Protein AF-A0A3A5JKA5-F1 (afdb_monomer_lite)

InterPro domains:
  IPR002346 Molybdopterin dehydrogenase,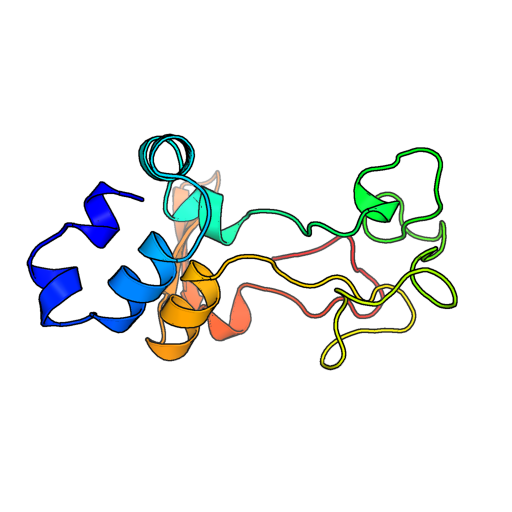 FAD-binding [PF00941] (2-126)
  IPR016169 FAD-binding, type PCMH, subdomain 2 [G3DSA:3.30.465.10] (1-55)
  IPR016169 FAD-binding, type PCMH, subdomain 2 [G3DSA:3.30.465.10] (65-130)
  IPR036318 FAD-binding, type PCMH-like superfamily [SSF56176] (2-125)
  IPR051312 Diverse Substrate Oxidoreductases [PTHR42659] (1-130)

Foldseek 3Di:
DVCCLVPPCCCVPLVQLNVLLVVDDDPVCSVVDDPVNLLVDDFPPVQCVPPVHQACLNPNPSAHCCVVHVCPPFAPPLADRRDGTDSPGSNLVSCLVVQHWDWDADPVRDIDIHGSVRQADRCYNRNNDGD

Secondary structure (DSSP, 8-state):
-HHHHH-HHHHHH-HHHHHHHHHSS-HHHHHH--HHHHHTPPP--HHHH-TTS-BTTTSTTS-BTTTTS--TTS-SSS--SS--PPP--HHHHHHHHTT-EEEEE-TTS-EEEEEHHHHSPP-TT-TT---

Radius of gyration: 16.41 Å; chains: 1; bounding box: 37×35×42 Å

Structure (mmCIF, N/CA/C/O backbone):
data_AF-A0A3A5JKA5-F1
#
_entry.id   AF-A0A3A5JKA5-F1
#
loop_
_atom_site.group_PDB
_atom_site.id
_atom_site.type_symbol
_atom_site.label_atom_id
_atom_site.label_alt_id
_atom_site.label_comp_id
_atom_site.label_asym_id
_atom_site.label_entity_id
_atom_site.label_seq_id
_atom_site.pdbx_PDB_ins_code
_atom_site.Cartn_x
_atom_site.Cartn_y
_atom_site.Cartn_z
_atom_site.occupancy
_atom_site.B_iso_or_equiv
_atom_site.auth_seq_id
_atom_sit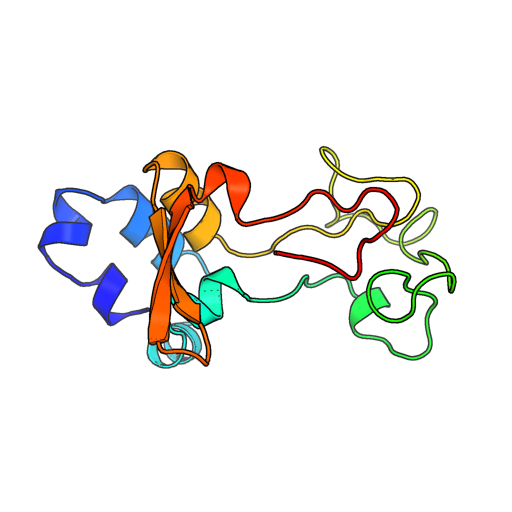e.auth_comp_id
_atom_site.auth_asym_id
_atom_site.auth_atom_id
_atom_site.pdbx_PDB_model_num
ATOM 1 N N . ASN A 1 1 ? 0.070 4.767 14.392 1.00 97.12 1 ASN A N 1
ATOM 2 C CA . ASN A 1 1 ? -0.257 3.348 14.115 1.00 97.12 1 ASN A CA 1
ATOM 3 C C . ASN A 1 1 ? -0.288 2.511 15.381 1.00 97.12 1 ASN A C 1
ATOM 5 O O . ASN A 1 1 ? -1.161 1.657 15.484 1.00 97.12 1 ASN A O 1
ATOM 9 N N . SER A 1 2 ? 0.624 2.738 16.334 1.00 98.38 2 SER A N 1
ATOM 10 C CA . SER A 1 2 ? 0.592 2.080 17.649 1.00 98.38 2 SER A CA 1
ATOM 11 C C . SER A 1 2 ? -0.763 2.228 18.347 1.00 98.38 2 SER A C 1
ATOM 13 O O . SER A 1 2 ? -1.327 1.222 18.769 1.00 98.38 2 SER A O 1
ATOM 15 N N . ASP A 1 3 ? -1.337 3.434 18.357 1.00 98.75 3 ASP A N 1
ATOM 16 C CA . ASP A 1 3 ? -2.648 3.678 18.977 1.00 98.75 3 ASP A CA 1
ATOM 17 C C . ASP A 1 3 ? -3.763 2.868 18.309 1.00 98.75 3 ASP A C 1
ATOM 19 O O . ASP A 1 3 ? -4.551 2.215 18.989 1.00 98.75 3 ASP A O 1
ATOM 23 N N . LEU A 1 4 ? -3.780 2.828 16.970 1.00 98.62 4 LEU A N 1
ATOM 24 C CA . LEU A 1 4 ? -4.740 2.030 16.205 1.00 98.62 4 LEU A CA 1
ATOM 25 C C . LEU A 1 4 ? -4.623 0.536 16.543 1.00 98.62 4 LEU A C 1
ATOM 27 O O . LEU A 1 4 ? -5.634 -0.125 16.760 1.00 98.62 4 LEU A O 1
ATOM 31 N N . ALA A 1 5 ? -3.399 0.011 16.639 1.00 98.62 5 ALA A N 1
ATOM 32 C CA . ALA A 1 5 ? -3.161 -1.388 16.989 1.00 98.62 5 ALA A CA 1
ATOM 33 C C . ALA A 1 5 ? -3.561 -1.713 18.438 1.00 98.62 5 ALA A C 1
ATOM 35 O O . ALA A 1 5 ? -4.018 -2.826 18.713 1.00 98.62 5 ALA A O 1
ATOM 36 N N . ALA A 1 6 ? -3.379 -0.759 19.355 1.00 98.56 6 ALA A N 1
ATOM 37 C CA . ALA A 1 6 ? -3.680 -0.899 20.776 1.00 98.56 6 ALA A CA 1
ATOM 38 C C . ALA A 1 6 ? -5.161 -0.658 21.113 1.00 98.56 6 ALA A C 1
ATOM 40 O O . ALA A 1 6 ? -5.609 -1.073 22.186 1.00 98.56 6 ALA A O 1
ATOM 41 N N . HIS A 1 7 ? -5.922 -0.029 20.213 1.00 98.81 7 HIS A N 1
ATOM 42 C CA . HIS A 1 7 ? -7.298 0.376 20.469 1.00 98.81 7 HIS A CA 1
ATOM 43 C C . HIS A 1 7 ? -8.192 -0.829 20.839 1.00 98.81 7 HIS A C 1
ATOM 45 O O . HIS A 1 7 ? -8.254 -1.797 20.072 1.00 98.81 7 HIS A O 1
ATOM 51 N N . PRO A 1 8 ? -8.939 -0.793 21.966 1.00 98.69 8 PRO A N 1
ATOM 52 C CA . PRO A 1 8 ? -9.673 -1.957 22.473 1.00 98.69 8 PRO A CA 1
ATOM 53 C C . PRO A 1 8 ? -10.640 -2.585 21.463 1.00 98.69 8 PRO A C 1
ATOM 55 O O . PRO A 1 8 ? -10.678 -3.806 21.321 1.00 98.69 8 PRO A O 1
ATOM 58 N N . ARG A 1 9 ? -11.380 -1.758 20.708 1.00 98.75 9 ARG A N 1
ATOM 59 C CA . ARG A 1 9 ? -12.295 -2.249 19.661 1.00 98.75 9 ARG A CA 1
ATOM 60 C C . ARG A 1 9 ? -11.554 -2.888 18.492 1.00 98.75 9 ARG A C 1
ATOM 62 O O . ARG A 1 9 ? -12.006 -3.901 17.984 1.00 98.75 9 ARG A O 1
ATOM 69 N N . VAL A 1 10 ? -10.406 -2.341 18.087 1.00 98.75 10 VAL A N 1
ATOM 70 C CA . VAL A 1 10 ? -9.629 -2.904 16.970 1.00 98.75 10 VAL A CA 1
ATOM 71 C C . VAL A 1 10 ? -9.074 -4.266 17.368 1.00 98.75 10 VAL A C 1
ATOM 73 O O . VAL A 1 10 ? -9.200 -5.223 16.617 1.00 98.75 10 VAL A O 1
ATOM 76 N N . ARG A 1 11 ? -8.569 -4.393 18.598 1.00 98.69 11 ARG A N 1
ATOM 77 C CA . ARG A 1 11 ? -8.074 -5.670 19.126 1.00 98.69 11 ARG A CA 1
ATOM 78 C C . ARG A 1 11 ? -9.157 -6.745 19.215 1.00 98.69 11 ARG A C 1
ATOM 80 O O . ARG A 1 11 ? -8.857 -7.906 18.955 1.00 98.69 11 ARG A O 1
ATOM 87 N N . ARG A 1 12 ? -10.373 -6.367 19.622 1.00 98.62 12 ARG A N 1
ATOM 88 C CA . ARG A 1 12 ? -11.497 -7.291 19.829 1.00 98.62 12 ARG A CA 1
ATOM 89 C C . ARG A 1 12 ? -12.200 -7.658 18.521 1.00 98.62 12 ARG A C 1
ATOM 91 O O . ARG A 1 12 ? -12.396 -8.837 18.262 1.00 98.62 12 ARG A O 1
ATOM 98 N N . ASP A 1 13 ? -12.545 -6.656 17.717 1.00 98.75 13 ASP A N 1
ATOM 99 C CA . ASP A 1 13 ? -13.467 -6.805 16.582 1.00 98.75 13 ASP A CA 1
ATOM 100 C C . ASP A 1 13 ? -12.733 -6.860 15.231 1.00 98.75 13 ASP A C 1
ATOM 102 O O . ASP A 1 13 ? -13.246 -7.416 14.267 1.00 98.75 13 ASP A O 1
ATOM 106 N N . TYR A 1 14 ? -11.505 -6.331 15.161 1.00 98.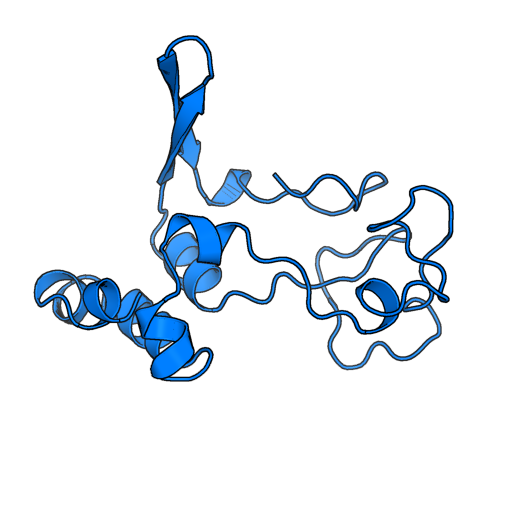69 14 TYR A N 1
ATOM 107 C CA . TYR A 1 14 ? -10.699 -6.230 13.936 1.00 98.69 14 TYR A CA 1
ATOM 108 C C . TYR A 1 14 ? -9.290 -6.799 14.149 1.00 98.69 14 TYR A C 1
ATOM 110 O O . TYR A 1 14 ? -8.293 -6.224 13.709 1.00 98.69 14 TYR A O 1
ATOM 118 N N . GLY A 1 15 ? -9.187 -7.929 14.857 1.00 98.56 15 GLY A N 1
ATOM 119 C CA . GLY A 1 15 ? -7.911 -8.460 15.350 1.00 98.56 15 GLY A CA 1
ATOM 120 C C . GLY A 1 15 ? -6.831 -8.639 14.272 1.00 98.56 15 GLY A C 1
ATOM 121 O O . GLY A 1 15 ? -5.651 -8.426 14.556 1.00 98.56 15 GLY A O 1
ATOM 122 N N . VAL A 1 16 ? -7.212 -8.947 13.024 1.00 98.75 16 VAL A N 1
ATOM 123 C CA . VAL A 1 16 ? -6.280 -9.038 11.883 1.00 98.75 16 VAL A CA 1
ATOM 124 C C . VAL A 1 16 ? -5.551 -7.715 11.613 1.00 98.75 16 VAL A C 1
ATOM 126 O O . VAL A 1 16 ? -4.356 -7.728 11.323 1.00 98.75 16 VAL A O 1
ATOM 129 N N . LEU A 1 17 ? -6.216 -6.570 11.808 1.00 98.81 17 LEU A N 1
ATOM 130 C CA . LEU A 1 17 ? -5.611 -5.247 11.655 1.00 98.81 17 LEU A CA 1
ATOM 131 C C . LEU A 1 17 ? -4.564 -4.985 12.741 1.00 98.81 17 LEU A C 1
ATOM 133 O O . LEU A 1 17 ? -3.454 -4.557 12.425 1.00 98.81 17 LEU A O 1
ATOM 137 N N . THR A 1 18 ? -4.863 -5.306 14.007 1.00 98.69 18 THR A N 1
ATOM 138 C CA . THR A 1 18 ? -3.861 -5.239 15.085 1.00 98.69 18 THR A CA 1
ATOM 139 C C . THR A 1 18 ? -2.650 -6.108 14.753 1.00 98.69 18 THR A C 1
ATOM 141 O O . THR A 1 18 ? -1.519 -5.645 14.891 1.00 98.69 18 THR A O 1
ATOM 144 N N . ARG A 1 19 ? -2.864 -7.356 14.311 1.00 98.75 19 ARG A N 1
ATOM 145 C CA . ARG A 1 19 ? -1.775 -8.298 14.009 1.00 98.75 19 ARG A CA 1
ATOM 146 C C . ARG A 1 19 ? -0.882 -7.802 12.875 1.00 98.75 19 ARG A C 1
ATOM 148 O O . ARG A 1 19 ? 0.333 -7.801 13.043 1.00 98.75 19 ARG A O 1
ATOM 155 N N . ALA A 1 20 ? -1.470 -7.316 11.785 1.00 98.81 20 ALA A N 1
ATOM 156 C CA . ALA A 1 20 ? -0.723 -6.737 10.674 1.00 98.81 20 ALA A CA 1
ATOM 157 C C . ALA A 1 20 ? 0.100 -5.514 11.106 1.00 98.81 20 ALA A C 1
ATOM 159 O O . ALA A 1 20 ? 1.277 -5.398 10.776 1.00 98.81 20 ALA A O 1
ATOM 160 N N . LEU A 1 21 ? -0.490 -4.624 11.909 1.00 98.69 21 LEU A N 1
ATOM 161 C CA . LEU A 1 21 ? 0.198 -3.434 12.402 1.00 98.69 21 LEU A CA 1
ATOM 162 C C . LEU A 1 21 ? 1.423 -3.767 13.254 1.00 98.69 21 LEU A C 1
ATOM 164 O O . LEU A 1 21 ? 2.449 -3.121 13.083 1.00 98.69 21 LEU A O 1
ATOM 168 N N . VAL A 1 22 ? 1.330 -4.730 14.178 1.00 98.19 22 VAL A N 1
ATOM 169 C CA . VAL A 1 22 ? 2.438 -5.040 15.103 1.00 98.19 22 VAL A CA 1
ATOM 170 C C . VAL A 1 22 ? 3.513 -5.945 14.499 1.00 98.19 22 VAL A C 1
ATOM 172 O O . VAL A 1 22 ? 4.614 -5.991 15.044 1.00 98.19 22 VAL A O 1
ATOM 175 N N . ALA A 1 23 ? 3.215 -6.632 13.392 1.00 98.50 23 ALA A N 1
ATOM 176 C CA . ALA A 1 23 ? 4.186 -7.425 12.637 1.00 98.50 23 ALA A CA 1
ATOM 177 C C . ALA A 1 23 ? 5.158 -6.549 11.823 1.00 98.50 23 ALA A C 1
ATOM 179 O O . ALA A 1 23 ? 6.317 -6.918 11.646 1.00 98.50 23 ALA A O 1
ATOM 180 N N . GLY A 1 24 ? 4.701 -5.379 11.367 1.00 96.88 24 GLY A N 1
ATOM 181 C CA . GLY A 1 24 ? 5.494 -4.465 10.550 1.00 96.88 24 GLY A CA 1
ATOM 182 C C . GLY A 1 24 ? 6.332 -3.471 11.361 1.00 96.88 24 GLY A C 1
ATOM 183 O O . GLY A 1 24 ? 5.880 -2.918 12.369 1.00 96.88 24 GLY A O 1
ATOM 184 N N . ALA A 1 25 ? 7.530 -3.162 10.858 1.00 97.44 25 ALA A N 1
ATOM 185 C CA . ALA A 1 25 ? 8.435 -2.126 11.373 1.00 97.44 25 ALA A CA 1
ATOM 186 C C . ALA A 1 25 ? 8.836 -2.284 12.862 1.00 97.44 25 ALA A C 1
ATOM 188 O O . ALA A 1 25 ? 8.703 -3.345 13.469 1.00 97.44 25 ALA A O 1
ATOM 189 N N . SER A 1 26 ? 9.373 -1.214 13.458 1.00 98.38 26 SER A N 1
ATOM 190 C CA . SER A 1 26 ? 9.726 -1.134 14.881 1.00 98.38 26 SER A CA 1
ATOM 191 C C . SER A 1 26 ? 8.672 -0.370 15.689 1.00 98.38 26 SER A C 1
ATOM 193 O O . SER A 1 26 ? 7.825 0.329 15.128 1.00 98.38 26 SER A O 1
ATOM 195 N N . GLY A 1 27 ? 8.739 -0.448 17.024 1.00 97.94 27 GLY A N 1
ATOM 196 C CA . GLY A 1 27 ? 7.856 0.329 17.903 1.00 97.94 27 GLY A CA 1
ATOM 197 C C . GLY A 1 27 ? 7.971 1.839 17.669 1.00 97.94 27 GLY A C 1
ATOM 198 O O . GLY A 1 27 ? 6.959 2.522 17.542 1.00 97.94 27 GLY A O 1
ATOM 199 N N . GLN A 1 28 ? 9.195 2.344 17.506 1.00 98.56 28 GLN A N 1
ATOM 200 C CA . GLN A 1 28 ? 9.472 3.758 17.248 1.00 98.56 28 GLN A CA 1
ATOM 201 C C . GLN A 1 28 ? 8.828 4.225 15.937 1.00 98.56 28 GLN A C 1
ATOM 203 O O . GLN A 1 28 ? 8.160 5.256 15.903 1.00 98.56 28 GLN A O 1
ATOM 208 N N . LEU A 1 29 ? 8.967 3.436 14.866 1.00 98.50 29 LEU A N 1
ATOM 209 C CA . LEU A 1 29 ? 8.349 3.757 13.580 1.00 98.50 29 LEU A CA 1
ATOM 210 C C . LEU A 1 29 ? 6.822 3.703 13.663 1.00 98.50 29 LEU A C 1
ATOM 212 O O . LEU A 1 29 ? 6.160 4.576 13.112 1.00 98.50 29 LEU A O 1
ATOM 216 N N . ARG A 1 30 ? 6.239 2.733 14.379 1.00 98.50 30 ARG A N 1
ATOM 217 C CA . ARG A 1 30 ? 4.775 2.640 14.543 1.00 98.50 30 ARG A CA 1
ATOM 218 C C . ARG A 1 30 ? 4.175 3.774 15.373 1.00 98.50 30 ARG A C 1
ATOM 220 O O . ARG A 1 30 ? 3.012 4.127 15.137 1.00 98.50 30 ARG A O 1
ATOM 227 N N . ASN A 1 31 ? 4.950 4.335 16.301 1.00 98.44 31 ASN A N 1
ATOM 228 C CA . ASN A 1 31 ? 4.552 5.508 17.077 1.00 98.44 31 ASN A CA 1
ATOM 229 C C . ASN A 1 31 ? 4.430 6.749 16.184 1.00 98.44 31 ASN A C 1
ATOM 231 O O . ASN A 1 31 ? 3.520 7.543 16.384 1.00 98.44 31 ASN A O 1
ATOM 235 N N . MET A 1 32 ? 5.283 6.874 15.163 1.00 98.56 32 MET A N 1
ATOM 236 C CA . MET A 1 32 ? 5.261 8.013 14.237 1.00 98.56 32 MET A CA 1
ATOM 237 C C . MET A 1 32 ? 4.383 7.784 12.999 1.00 98.56 32 MET A C 1
ATOM 239 O O . MET A 1 32 ? 3.829 8.728 12.443 1.00 98.56 32 MET A O 1
ATOM 243 N N . ALA A 1 33 ? 4.254 6.539 12.536 1.00 98.50 33 ALA A N 1
ATOM 244 C CA . ALA A 1 33 ? 3.486 6.211 11.341 1.00 98.50 33 ALA A CA 1
ATOM 245 C C . ALA A 1 33 ? 1.986 6.473 11.541 1.00 98.50 33 ALA A C 1
ATOM 247 O O . ALA A 1 33 ? 1.422 6.148 12.586 1.00 98.50 33 ALA A O 1
ATOM 248 N N . THR A 1 34 ? 1.320 6.983 10.508 1.00 98.81 34 THR A N 1
ATOM 249 C CA . THR A 1 34 ? -0.127 7.249 10.490 1.00 98.81 34 THR A CA 1
ATOM 250 C C . THR A 1 34 ? -0.849 6.299 9.536 1.00 98.81 34 THR A C 1
ATOM 252 O O . THR A 1 34 ? -0.219 5.697 8.664 1.00 98.81 34 THR A O 1
ATOM 255 N N . THR A 1 35 ? -2.176 6.180 9.655 1.00 98.75 35 THR A N 1
ATOM 256 C CA . THR A 1 35 ? -2.982 5.323 8.769 1.00 98.75 35 THR A CA 1
ATOM 257 C C . THR A 1 35 ? -2.837 5.744 7.303 1.00 98.75 35 THR A C 1
ATOM 259 O O . THR A 1 35 ? -2.506 4.918 6.457 1.00 98.75 35 THR A O 1
ATOM 262 N N . GLY A 1 36 ? -2.988 7.041 7.006 1.00 98.44 36 GLY A N 1
ATOM 263 C CA . GLY A 1 36 ? -2.815 7.567 5.647 1.00 98.44 36 GLY A CA 1
ATOM 264 C C . GLY A 1 36 ? -1.387 7.392 5.122 1.00 98.44 36 GLY A C 1
ATOM 265 O O . GLY A 1 36 ? -1.191 6.897 4.016 1.00 98.44 36 GLY A O 1
ATOM 266 N N . GLY A 1 37 ? -0.375 7.707 5.939 1.00 98.62 37 GLY A N 1
ATOM 267 C CA . GLY A 1 37 ? 1.027 7.541 5.548 1.00 98.62 37 GLY A CA 1
ATOM 268 C C . GLY A 1 37 ? 1.426 6.081 5.319 1.00 98.62 37 GLY A C 1
ATOM 269 O O . GLY A 1 37 ? 2.238 5.792 4.446 1.00 98.62 37 GLY A O 1
ATOM 270 N N . ASN A 1 38 ? 0.838 5.140 6.062 1.00 98.81 38 ASN A N 1
ATOM 271 C CA . ASN A 1 38 ? 1.103 3.716 5.884 1.00 98.81 38 ASN A CA 1
ATOM 272 C C . ASN A 1 38 ? 0.501 3.174 4.573 1.00 98.81 38 ASN A C 1
ATOM 274 O O . ASN A 1 38 ? 1.168 2.393 3.893 1.00 98.81 38 ASN A O 1
ATOM 278 N N . LEU A 1 39 ? -0.706 3.618 4.190 1.00 98.56 39 LEU A N 1
ATOM 279 C CA . LEU A 1 39 ? -1.324 3.270 2.898 1.00 98.56 39 LEU A CA 1
ATOM 280 C C . LEU A 1 39 ? -0.568 3.850 1.694 1.00 98.56 39 LEU A C 1
ATOM 282 O O . LEU A 1 39 ? -0.606 3.261 0.619 1.00 98.56 39 LEU A O 1
ATOM 286 N N . LEU A 1 40 ? 0.101 4.991 1.874 1.00 98.56 40 LEU A N 1
ATOM 287 C CA . LEU A 1 40 ? 0.830 5.711 0.823 1.00 98.56 40 LEU A CA 1
ATOM 288 C C . LEU A 1 40 ? 2.347 5.466 0.853 1.00 98.56 40 LEU A C 1
ATOM 290 O O . LEU A 1 40 ? 3.110 6.177 0.194 1.00 98.56 40 LEU A O 1
ATOM 294 N N . GLN A 1 41 ? 2.817 4.485 1.627 1.00 98.50 41 GLN A N 1
ATOM 295 C CA . GLN A 1 41 ? 4.237 4.160 1.634 1.00 98.50 41 GLN A CA 1
ATOM 296 C C . GLN A 1 41 ? 4.659 3.560 0.287 1.00 98.50 41 GLN A C 1
ATOM 298 O O . GLN A 1 41 ? 3.948 2.758 -0.313 1.00 98.50 41 GLN A O 1
ATOM 303 N N . ARG A 1 42 ? 5.857 3.915 -0.173 1.00 98.62 42 ARG A N 1
ATOM 304 C CA . ARG A 1 42 ? 6.376 3.446 -1.462 1.00 98.62 42 ARG A CA 1
ATOM 305 C C . ARG A 1 42 ? 7.108 2.111 -1.329 1.00 98.62 42 ARG A C 1
ATOM 307 O O . ARG A 1 42 ? 7.490 1.698 -0.233 1.00 98.62 42 ARG A O 1
ATOM 314 N N . THR A 1 43 ? 7.311 1.448 -2.467 1.00 98.69 43 THR A N 1
ATOM 315 C CA . THR A 1 43 ? 8.027 0.166 -2.567 1.00 98.69 43 THR A CA 1
ATOM 316 C C . THR A 1 43 ? 9.429 0.194 -1.947 1.00 98.69 43 THR A C 1
ATOM 318 O O . THR A 1 43 ? 10.068 1.241 -1.886 1.00 98.69 43 THR A O 1
ATOM 321 N N . ARG A 1 44 ? 9.937 -0.977 -1.540 1.00 98.56 44 ARG A N 1
ATOM 322 C CA . ARG A 1 44 ? 11.309 -1.178 -1.030 1.00 98.56 44 ARG A CA 1
ATOM 323 C C . ARG A 1 44 ? 12.273 -1.759 -2.067 1.00 98.56 44 ARG A C 1
ATOM 325 O O . ARG A 1 44 ? 13.359 -2.196 -1.706 1.00 98.56 44 ARG A O 1
ATOM 332 N N . CYS A 1 45 ? 11.888 -1.774 -3.346 1.00 98.62 45 CYS A N 1
ATOM 333 C CA . CYS A 1 45 ? 12.768 -2.202 -4.434 1.00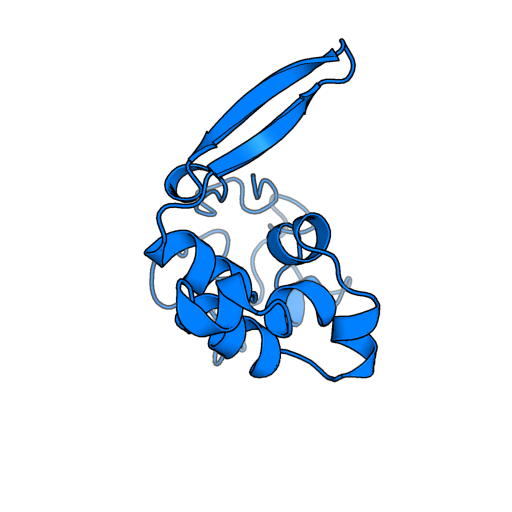 98.62 45 CYS A CA 1
ATOM 334 C C . CYS A 1 45 ? 14.113 -1.439 -4.378 1.00 98.62 45 CYS A C 1
ATOM 336 O O . CYS A 1 45 ? 14.095 -0.205 -4.392 1.00 98.62 45 CYS A O 1
ATOM 338 N N . PRO A 1 46 ? 15.273 -2.124 -4.344 1.00 98.38 46 PRO A N 1
ATOM 339 C CA . PRO A 1 46 ? 16.566 -1.456 -4.186 1.00 98.38 46 PRO A CA 1
ATOM 340 C C . PRO A 1 46 ? 16.889 -0.530 -5.366 1.00 98.38 46 PRO A C 1
ATOM 342 O O . PRO A 1 46 ? 17.368 0.578 -5.160 1.00 98.38 46 PRO A O 1
ATOM 345 N N . TYR A 1 47 ? 16.515 -0.918 -6.588 1.00 98.56 47 TYR A N 1
ATOM 346 C CA . TYR A 1 47 ? 16.693 -0.096 -7.793 1.00 98.56 47 TYR A CA 1
ATOM 347 C C . TYR A 1 47 ? 15.818 1.163 -7.807 1.00 98.56 47 TYR A C 1
ATOM 349 O O . TYR A 1 47 ? 16.149 2.168 -8.429 1.00 98.56 47 TYR A O 1
ATOM 357 N N . PHE A 1 48 ? 14.677 1.136 -7.115 1.00 98.69 48 PHE A N 1
ATOM 358 C CA . PHE A 1 48 ? 13.865 2.339 -6.945 1.00 98.69 48 PHE A CA 1
ATOM 359 C C . PHE A 1 48 ? 14.562 3.356 -6.024 1.00 98.69 48 PHE A C 1
ATOM 361 O O . PHE A 1 48 ? 14.474 4.559 -6.277 1.00 98.69 48 PHE A O 1
ATOM 368 N N . TYR A 1 49 ? 15.284 2.879 -5.007 1.00 98.50 49 TYR A N 1
ATOM 369 C CA . TYR A 1 49 ? 16.027 3.718 -4.065 1.00 98.50 49 TYR A CA 1
ATOM 370 C C . TY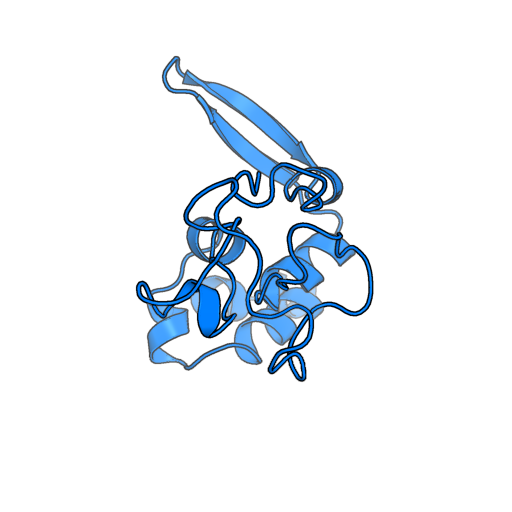R A 1 49 ? 17.378 4.201 -4.605 1.00 98.50 49 TYR A C 1
ATOM 372 O O . TYR A 1 49 ? 17.756 5.336 -4.326 1.00 98.50 49 TYR A O 1
ATOM 380 N N . ASP A 1 50 ? 18.086 3.384 -5.387 1.00 98.25 50 ASP A N 1
ATOM 381 C CA . ASP A 1 50 ? 19.328 3.801 -6.037 1.00 98.25 50 ASP A CA 1
ATOM 382 C C . ASP A 1 50 ? 19.032 4.620 -7.299 1.00 98.25 50 ASP A C 1
ATOM 384 O O . ASP A 1 50 ? 18.592 4.101 -8.334 1.00 98.25 50 ASP A O 1
ATOM 388 N N . THR A 1 51 ? 19.290 5.924 -7.215 1.00 98.25 51 THR A N 1
ATOM 389 C CA . THR A 1 51 ? 19.034 6.879 -8.293 1.00 98.25 51 THR A CA 1
ATOM 390 C C . THR A 1 51 ? 19.913 6.675 -9.522 1.00 98.25 51 THR A C 1
ATOM 392 O O . THR A 1 51 ? 19.549 7.168 -10.586 1.00 98.25 51 THR A O 1
ATOM 395 N N . ASN A 1 52 ? 21.009 5.920 -9.408 1.00 98.25 52 ASN A N 1
ATOM 396 C CA . ASN A 1 52 ? 21.921 5.630 -10.515 1.00 98.25 52 ASN A CA 1
ATOM 397 C C . ASN A 1 52 ? 21.454 4.460 -11.394 1.00 98.25 52 ASN A C 1
ATOM 399 O O . ASN A 1 52 ? 22.083 4.162 -12.407 1.00 98.25 52 ASN A O 1
ATOM 403 N N . THR A 1 53 ? 20.364 3.781 -11.023 1.00 98.12 53 THR A N 1
ATOM 404 C CA . THR A 1 53 ? 19.869 2.596 -11.741 1.00 98.12 53 THR A CA 1
ATOM 405 C C . THR A 1 53 ? 18.570 2.876 -12.504 1.00 98.12 53 THR A C 1
ATOM 407 O O . THR A 1 53 ? 17.708 3.581 -11.984 1.00 98.12 53 THR A O 1
ATOM 410 N N . PRO A 1 54 ? 18.367 2.330 -13.714 1.00 98.56 54 PRO A N 1
ATOM 411 C CA . PRO A 1 54 ? 17.089 2.394 -14.429 1.00 98.56 54 PRO A CA 1
ATOM 412 C C . PRO A 1 54 ? 15.851 1.980 -13.607 1.00 98.56 54 PRO A C 1
ATOM 414 O O . PRO A 1 54 ? 15.778 0.873 -13.062 1.00 98.56 54 PRO A O 1
ATOM 417 N N . CYS A 1 55 ? 14.834 2.850 -13.540 1.00 98.75 55 CYS A N 1
ATOM 418 C CA . CYS A 1 55 ? 13.591 2.564 -12.820 1.00 98.75 55 CYS A CA 1
ATOM 419 C C . CYS A 1 55 ? 12.381 3.348 -13.362 1.00 98.75 55 CYS A C 1
ATOM 421 O O . CYS A 1 55 ? 12.160 4.501 -12.992 1.00 98.75 55 CYS A O 1
ATOM 423 N N . ASN A 1 56 ? 11.503 2.685 -14.120 1.00 98.75 56 ASN A N 1
ATOM 424 C CA . ASN A 1 56 ? 10.267 3.258 -14.674 1.00 98.75 56 ASN A CA 1
ATOM 425 C C . ASN A 1 56 ? 9.318 3.873 -13.631 1.00 98.75 56 ASN A C 1
ATOM 427 O O . ASN A 1 56 ? 8.588 4.814 -13.935 1.00 98.75 56 ASN A O 1
ATOM 431 N N . LYS A 1 57 ? 9.313 3.356 -12.394 1.00 98.62 57 LYS A N 1
ATOM 432 C CA . LYS A 1 57 ? 8.510 3.905 -11.284 1.00 98.62 57 LYS A CA 1
ATOM 433 C C . LYS A 1 57 ? 9.038 5.261 -10.791 1.00 98.62 57 LYS A C 1
ATOM 435 O O . LYS A 1 57 ? 8.277 6.034 -10.212 1.00 98.62 57 LYS A O 1
ATOM 440 N N . ARG A 1 58 ? 10.330 5.545 -10.994 1.00 98.44 58 ARG A N 1
ATOM 441 C CA . ARG A 1 58 ? 10.972 6.821 -10.637 1.00 98.44 58 ARG A CA 1
ATOM 442 C C . ARG A 1 58 ? 11.057 7.767 -11.834 1.00 98.44 58 ARG A C 1
ATOM 444 O O . ARG A 1 58 ? 10.721 8.935 -11.695 1.00 98.44 58 ARG A O 1
ATOM 451 N N . GLN A 1 59 ? 11.480 7.256 -12.986 1.00 98.44 59 GLN A N 1
ATOM 452 C CA . GLN A 1 59 ? 11.616 7.993 -14.238 1.00 98.44 59 GLN A CA 1
ATOM 453 C C . GLN A 1 59 ? 11.004 7.161 -15.377 1.00 98.44 59 GLN A C 1
ATOM 455 O O . GLN A 1 59 ? 11.621 6.178 -15.802 1.00 98.44 59 GLN A O 1
ATOM 460 N N . PRO A 1 60 ? 9.795 7.509 -15.855 1.00 98.50 60 PRO A N 1
ATOM 461 C CA . PRO A 1 60 ? 9.109 6.757 -16.905 1.00 98.50 60 PRO A CA 1
ATOM 462 C C . PRO A 1 60 ? 9.973 6.584 -18.161 1.00 98.50 60 PRO A C 1
ATOM 464 O O . PRO A 1 60 ? 10.619 7.533 -18.601 1.00 98.50 60 PRO A O 1
ATOM 467 N N . GLY A 1 61 ? 9.997 5.372 -18.722 1.00 97.94 61 GLY A N 1
ATOM 468 C CA . GLY A 1 61 ? 10.766 5.032 -19.924 1.00 97.94 61 GLY A CA 1
ATOM 469 C C . GLY A 1 61 ? 12.256 4.756 -19.691 1.00 97.94 61 GLY A C 1
ATOM 470 O O . GLY A 1 61 ? 12.951 4.392 -20.634 1.00 97.94 61 GLY A O 1
ATOM 471 N N . SER A 1 62 ? 12.762 4.889 -18.459 1.00 98.19 62 SER A N 1
ATOM 472 C CA . SER A 1 62 ? 14.165 4.563 -18.155 1.00 98.19 62 SER A CA 1
ATOM 473 C C . SER A 1 62 ? 14.452 3.057 -18.149 1.00 98.19 62 SER A C 1
ATOM 475 O O . SER A 1 62 ? 15.609 2.671 -18.272 1.00 98.19 62 SER A O 1
ATOM 477 N N . GLY A 1 63 ? 13.424 2.210 -18.031 1.00 98.38 63 GLY A N 1
ATOM 478 C CA . GLY A 1 63 ? 13.528 0.755 -17.906 1.00 98.38 63 GLY A CA 1
ATOM 479 C C . GLY A 1 63 ? 13.403 0.263 -16.460 1.00 98.38 63 GLY A C 1
ATOM 480 O O . GLY A 1 63 ? 13.243 1.041 -15.519 1.00 98.38 63 GLY A O 1
ATOM 481 N N . CYS A 1 64 ? 13.455 -1.054 -16.251 1.00 98.69 64 CYS A N 1
ATOM 482 C CA . CYS A 1 64 ? 13.350 -1.667 -14.925 1.00 98.69 64 CYS A CA 1
ATOM 483 C C . CYS A 1 64 ? 14.548 -2.582 -14.652 1.00 98.69 64 CYS A C 1
ATOM 485 O O . CYS A 1 64 ? 14.534 -3.743 -15.049 1.00 98.69 64 CYS A O 1
ATOM 487 N N . SER A 1 65 ? 15.551 -2.101 -13.907 1.00 98.56 65 SER A N 1
ATOM 488 C CA . SER A 1 65 ? 16.740 -2.903 -13.558 1.00 98.56 65 SER A CA 1
ATOM 489 C C . SER A 1 65 ? 16.449 -4.165 -12.743 1.00 98.56 65 SER A C 1
ATOM 491 O O . SER A 1 65 ? 17.300 -5.042 -12.632 1.00 98.56 65 SER A O 1
ATOM 493 N N . ALA A 1 66 ? 15.258 -4.266 -12.154 1.00 98.50 66 ALA A N 1
ATOM 494 C CA . ALA A 1 66 ? 14.843 -5.463 -11.444 1.00 98.50 66 ALA A CA 1
ATOM 495 C C . ALA A 1 66 ? 14.498 -6.633 -12.380 1.00 98.50 66 ALA A C 1
ATOM 497 O O . ALA A 1 66 ? 14.636 -7.790 -11.983 1.00 98.50 66 ALA A O 1
ATOM 498 N N . LEU A 1 67 ? 14.047 -6.352 -13.607 1.00 97.81 67 LEU A N 1
ATOM 499 C CA . LEU A 1 67 ? 13.785 -7.381 -14.610 1.00 97.81 67 LEU A CA 1
ATOM 500 C C . LEU A 1 67 ? 15.119 -7.898 -15.153 1.00 97.81 67 LEU A C 1
ATOM 502 O O . LEU A 1 67 ? 15.937 -7.127 -15.640 1.00 97.81 67 LEU A O 1
ATOM 506 N N . GLY A 1 68 ? 15.359 -9.203 -15.014 1.00 94.88 68 GLY A N 1
ATOM 507 C CA . GLY A 1 68 ? 16.662 -9.813 -15.312 1.00 94.88 68 GLY A CA 1
ATOM 508 C C . GLY A 1 68 ? 17.766 -9.502 -14.288 1.00 94.88 68 GLY A C 1
ATOM 509 O O . GLY A 1 68 ? 18.877 -10.001 -14.437 1.00 94.88 68 GLY A O 1
ATOM 510 N N . GLY A 1 69 ? 17.470 -8.711 -13.250 1.00 97.25 69 GLY A N 1
ATOM 511 C CA . GLY A 1 69 ? 18.380 -8.384 -12.151 1.00 97.25 69 GLY A CA 1
ATOM 512 C C . GLY A 1 69 ? 18.039 -9.118 -10.851 1.00 97.25 69 GLY A C 1
ATOM 513 O O . GLY A 1 69 ? 17.495 -10.224 -10.848 1.00 97.25 69 GLY A O 1
ATOM 514 N N . PHE A 1 70 ? 18.340 -8.492 -9.710 1.00 97.88 70 PHE A N 1
ATOM 515 C CA . PHE A 1 70 ? 18.001 -9.037 -8.395 1.00 97.88 70 PHE A CA 1
ATOM 516 C C . PHE A 1 70 ? 16.515 -8.829 -8.073 1.00 97.88 70 PHE A C 1
ATOM 518 O O . PHE A 1 70 ? 16.084 -7.743 -7.683 1.00 97.88 70 PHE A O 1
ATOM 525 N N . SER A 1 71 ? 15.729 -9.898 -8.195 1.00 98.25 71 SER A N 1
ATOM 526 C CA . SER A 1 71 ? 14.265 -9.861 -8.076 1.00 98.25 71 SER A CA 1
ATOM 527 C C . SER A 1 71 ? 13.697 -10.686 -6.915 1.00 98.25 71 SER A C 1
ATOM 529 O O . SER A 1 71 ? 12.482 -10.806 -6.787 1.00 98.25 71 SER A O 1
ATOM 531 N N . ARG A 1 72 ? 14.545 -11.207 -6.014 1.00 98.25 72 ARG A N 1
ATOM 532 C CA . ARG A 1 72 ? 14.147 -12.143 -4.937 1.00 98.25 72 ARG A CA 1
ATOM 533 C C . ARG A 1 72 ? 12.958 -11.674 -4.082 1.00 98.25 72 ARG A C 1
ATOM 535 O O . ARG A 1 72 ? 12.205 -12.505 -3.594 1.00 98.25 72 ARG A O 1
ATOM 542 N N . GLN A 1 73 ? 12.828 -10.371 -3.832 1.00 97.94 73 GLN A N 1
ATOM 543 C CA . GLN A 1 73 ? 11.799 -9.788 -2.950 1.00 97.94 73 GLN A CA 1
ATOM 544 C C . GLN A 1 73 ? 10.602 -9.185 -3.710 1.00 97.94 73 GLN A C 1
ATOM 546 O O . GLN A 1 73 ? 9.765 -8.509 -3.111 1.00 97.94 73 GLN A O 1
ATOM 551 N N . LEU A 1 74 ? 10.564 -9.341 -5.031 1.00 98.56 74 LEU A N 1
ATOM 552 C CA . LEU A 1 74 ? 9.666 -8.601 -5.911 1.00 98.56 74 LEU A CA 1
ATOM 553 C C . LEU A 1 74 ? 8.435 -9.423 -6.305 1.00 98.56 74 LEU A C 1
ATOM 555 O O . LEU A 1 74 ? 8.296 -10.590 -5.945 1.00 98.56 74 LEU A O 1
ATOM 559 N N . ALA A 1 75 ? 7.488 -8.769 -6.973 1.00 98.38 75 ALA A N 1
ATOM 560 C CA . ALA A 1 75 ? 6.161 -9.304 -7.216 1.00 98.38 75 ALA A CA 1
ATOM 561 C C . ALA A 1 75 ? 6.204 -10.491 -8.185 1.00 98.38 75 ALA A C 1
ATOM 563 O O . ALA A 1 75 ? 6.779 -10.403 -9.268 1.00 98.38 75 ALA A O 1
ATOM 564 N N . VAL A 1 76 ? 5.524 -11.573 -7.805 1.00 98.25 76 VAL A N 1
ATOM 565 C CA . VAL A 1 76 ? 5.293 -12.753 -8.657 1.00 98.25 76 VAL A CA 1
ATOM 566 C C . VAL A 1 76 ? 3.915 -12.736 -9.329 1.00 98.25 76 VAL A C 1
ATOM 568 O O . VAL A 1 76 ? 3.688 -13.459 -10.291 1.00 98.25 76 VAL A O 1
ATOM 571 N N . ILE A 1 77 ? 2.993 -11.900 -8.840 1.00 98.19 77 ILE A N 1
ATOM 572 C CA . ILE A 1 77 ? 1.639 -11.700 -9.375 1.00 98.19 77 ILE A CA 1
ATOM 573 C C . ILE A 1 77 ? 1.375 -10.193 -9.438 1.00 98.19 77 ILE A C 1
ATOM 575 O O . ILE A 1 77 ? 1.841 -9.447 -8.577 1.00 98.19 77 ILE A O 1
ATOM 579 N N . GLY A 1 78 ? 0.637 -9.743 -10.457 1.00 97.31 78 GLY A N 1
ATOM 580 C CA . GLY A 1 78 ? 0.245 -8.336 -10.604 1.00 97.31 78 GLY A CA 1
ATOM 581 C C . GLY A 1 78 ? 1.386 -7.397 -11.015 1.00 97.31 78 GLY A C 1
ATOM 582 O O . GLY A 1 78 ? 1.225 -6.182 -10.965 1.00 97.31 78 GLY A O 1
ATOM 583 N N . GLY A 1 79 ? 2.538 -7.942 -11.412 1.00 97.81 79 GLY A N 1
ATOM 584 C CA . GLY A 1 79 ? 3.608 -7.185 -12.058 1.00 97.81 79 GLY A CA 1
ATOM 585 C C . GLY A 1 79 ? 3.300 -6.867 -13.525 1.00 97.81 79 GLY A C 1
ATOM 586 O O . GLY A 1 79 ? 2.242 -7.196 -14.058 1.00 97.81 79 GLY A O 1
ATOM 587 N N . SER A 1 80 ? 4.256 -6.233 -14.193 1.00 98.44 80 SER A N 1
ATOM 588 C CA . SER A 1 80 ? 4.211 -5.905 -15.622 1.00 98.44 80 SER A CA 1
ATOM 589 C C . SER A 1 80 ? 5.622 -5.923 -16.211 1.00 98.44 80 SER A C 1
ATOM 591 O O . SER A 1 80 ? 6.604 -5.970 -15.465 1.00 98.44 80 SER A O 1
ATOM 593 N N . ALA A 1 81 ? 5.727 -5.800 -17.535 1.00 97.75 81 ALA A N 1
ATOM 594 C CA . ALA A 1 81 ? 7.006 -5.571 -18.207 1.00 97.75 81 ALA A CA 1
ATOM 595 C C . ALA A 1 81 ? 7.669 -4.237 -17.805 1.00 97.75 81 ALA A C 1
ATOM 597 O O . ALA A 1 81 ? 8.874 -4.085 -17.967 1.00 97.75 81 ALA A O 1
ATOM 598 N N . GLU A 1 82 ? 6.920 -3.288 -17.231 1.00 98.44 82 GLU A N 1
ATOM 599 C CA . GLU A 1 82 ? 7.477 -1.999 -16.811 1.00 98.44 82 GLU A CA 1
ATOM 600 C C . GLU A 1 82 ? 7.916 -1.973 -15.345 1.00 98.44 82 GLU A C 1
ATOM 602 O O . GLU A 1 82 ? 8.764 -1.159 -14.966 1.00 98.44 82 GLU A O 1
ATOM 607 N N . CYS A 1 83 ? 7.331 -2.816 -14.489 1.00 98.75 83 CYS A N 1
ATOM 608 C CA . CYS A 1 83 ? 7.643 -2.856 -13.064 1.00 98.75 83 CYS A CA 1
ATOM 609 C C . CYS A 1 83 ? 7.104 -4.117 -12.379 1.00 98.75 83 CYS A C 1
ATOM 611 O O . CYS A 1 83 ? 5.944 -4.489 -12.559 1.00 98.75 83 CYS A O 1
ATOM 613 N N . ILE A 1 84 ? 7.929 -4.692 -11.502 1.00 98.69 84 ILE A N 1
ATOM 614 C CA . ILE A 1 84 ? 7.596 -5.828 -10.624 1.00 98.69 84 ILE A CA 1
ATOM 615 C C . ILE A 1 84 ? 7.697 -5.457 -9.132 1.00 98.69 84 ILE A C 1
ATOM 617 O O . ILE A 1 84 ? 7.919 -6.303 -8.275 1.00 98.69 84 ILE A O 1
ATOM 621 N N . ALA A 1 85 ? 7.585 -4.175 -8.787 1.00 98.69 85 ALA A N 1
ATOM 622 C CA . ALA A 1 85 ? 7.647 -3.720 -7.399 1.00 98.69 85 ALA A CA 1
ATOM 623 C C . ALA A 1 85 ? 6.436 -4.193 -6.572 1.00 98.69 85 ALA A C 1
ATOM 625 O O . ALA A 1 85 ? 5.306 -4.166 -7.049 1.00 98.69 85 ALA A O 1
ATOM 626 N N . THR A 1 86 ? 6.664 -4.553 -5.308 1.00 98.69 86 THR A N 1
ATOM 627 C CA . THR A 1 86 ? 5.607 -4.867 -4.333 1.00 98.69 86 THR A CA 1
ATOM 628 C C . THR A 1 86 ? 5.208 -3.634 -3.519 1.00 98.69 86 THR A C 1
ATOM 630 O O . THR A 1 86 ? 6.033 -2.739 -3.283 1.00 98.69 86 THR A O 1
ATOM 633 N N . HIS A 1 87 ? 3.954 -3.604 -3.054 1.00 98.56 87 HIS A N 1
ATOM 634 C CA . HIS A 1 87 ? 3.513 -2.693 -1.997 1.00 98.56 87 HIS A CA 1
ATOM 635 C C . HIS A 1 87 ? 3.879 -3.297 -0.628 1.00 98.56 87 HIS A C 1
ATOM 637 O O . HIS A 1 87 ? 3.447 -4.411 -0.337 1.00 98.56 87 HIS A O 1
ATOM 643 N N . PRO A 1 88 ? 4.668 -2.615 0.223 1.00 98.56 88 PRO A N 1
ATOM 644 C CA . PRO A 1 88 ? 5.289 -3.255 1.386 1.00 98.56 88 PRO A CA 1
ATOM 645 C C . PRO A 1 88 ? 4.457 -3.176 2.678 1.00 98.56 88 PRO A C 1
ATOM 647 O O . PRO A 1 88 ? 4.968 -3.494 3.746 1.00 98.56 88 PRO A O 1
ATOM 650 N N . SER A 1 89 ? 3.214 -2.687 2.626 1.00 98.75 89 SER A N 1
ATOM 651 C CA . SER A 1 89 ? 2.391 -2.491 3.827 1.00 98.75 89 SER A CA 1
ATOM 652 C C . SER A 1 89 ? 1.676 -3.765 4.272 1.00 98.75 89 SER A C 1
ATOM 654 O O . SER A 1 89 ? 0.731 -4.202 3.615 1.00 98.75 89 SER A O 1
ATOM 656 N N . ASP A 1 90 ? 2.018 -4.261 5.462 1.00 98.81 90 ASP A N 1
ATOM 657 C CA . ASP A 1 90 ? 1.222 -5.279 6.158 1.00 98.81 90 ASP A CA 1
ATOM 658 C C . ASP A 1 90 ? -0.194 -4.765 6.477 1.00 98.81 90 ASP A C 1
ATOM 660 O O . ASP A 1 90 ? -1.190 -5.471 6.316 1.00 98.81 90 ASP A O 1
ATOM 664 N N . MET A 1 91 ? -0.307 -3.498 6.899 1.00 98.88 91 MET A N 1
ATOM 665 C CA . MET A 1 91 ? -1.584 -2.879 7.269 1.00 98.88 91 MET A CA 1
ATOM 666 C C . MET A 1 91 ? -2.556 -2.833 6.084 1.00 98.88 91 MET A C 1
ATOM 668 O O . MET A 1 91 ? -3.737 -3.114 6.265 1.00 98.88 91 MET A O 1
ATOM 672 N N . ALA A 1 92 ? -2.076 -2.505 4.881 1.00 98.75 92 ALA A N 1
ATOM 673 C CA . ALA A 1 92 ? -2.907 -2.438 3.682 1.00 98.75 92 ALA A CA 1
ATOM 674 C C . ALA A 1 92 ? -3.514 -3.803 3.331 1.00 98.75 92 ALA A C 1
ATOM 676 O O . ALA A 1 92 ? -4.666 -3.858 2.910 1.00 98.75 92 ALA A O 1
ATOM 677 N N . VAL A 1 93 ? -2.790 -4.903 3.577 1.00 98.81 93 VAL A N 1
ATOM 678 C CA . VAL A 1 93 ? -3.315 -6.265 3.390 1.00 98.81 93 VAL A CA 1
ATOM 679 C C . VAL A 1 93 ? -4.495 -6.523 4.330 1.00 98.81 93 VAL A C 1
ATOM 681 O O . VAL A 1 93 ? -5.551 -6.964 3.880 1.00 98.81 93 VAL A O 1
ATOM 684 N N . ALA A 1 94 ? -4.365 -6.194 5.620 1.00 98.81 94 ALA A N 1
ATOM 685 C CA . ALA A 1 94 ? -5.467 -6.351 6.572 1.00 98.81 94 ALA A CA 1
ATOM 686 C C . ALA A 1 94 ? -6.659 -5.440 6.242 1.00 98.81 94 ALA A C 1
ATOM 688 O O . ALA A 1 94 ? -7.801 -5.886 6.291 1.00 98.81 94 ALA A O 1
ATOM 689 N N . MET A 1 95 ? -6.400 -4.186 5.865 1.00 98.81 95 MET A N 1
ATOM 690 C CA . MET A 1 95 ? -7.452 -3.255 5.449 1.00 98.81 95 MET A CA 1
ATOM 691 C C . MET A 1 95 ? -8.188 -3.760 4.200 1.00 98.81 95 MET A C 1
ATOM 693 O O . MET A 1 95 ? -9.406 -3.621 4.122 1.00 98.81 95 MET A O 1
ATOM 697 N N . ARG A 1 96 ? -7.480 -4.397 3.255 1.00 98.75 96 ARG A N 1
ATOM 698 C CA . ARG A 1 96 ? -8.094 -5.011 2.072 1.00 98.75 96 ARG A CA 1
ATOM 699 C C . ARG A 1 96 ? -9.007 -6.177 2.424 1.00 98.75 96 ARG A C 1
ATOM 701 O O . ARG A 1 96 ? -10.082 -6.263 1.846 1.00 98.75 96 ARG A O 1
ATOM 708 N N . VAL A 1 97 ? -8.598 -7.051 3.341 1.00 98.56 97 VAL A N 1
ATOM 709 C CA . VAL A 1 97 ? -9.418 -8.192 3.794 1.00 98.56 97 VAL A CA 1
ATOM 710 C C . VAL A 1 97 ? -10.677 -7.735 4.537 1.00 98.56 97 VAL A C 1
ATOM 712 O O . VAL A 1 97 ? -11.691 -8.419 4.496 1.00 98.56 97 VAL A O 1
ATOM 715 N N . LEU A 1 98 ? -10.616 -6.584 5.207 1.00 98.75 98 LEU A N 1
ATOM 716 C CA . LEU A 1 98 ? -11.731 -6.002 5.957 1.00 98.75 98 LEU A CA 1
ATOM 717 C C . LEU A 1 98 ? -12.619 -5.066 5.114 1.00 98.75 98 LEU A C 1
ATOM 719 O O . LEU A 1 98 ? -13.421 -4.337 5.689 1.00 98.75 98 LEU A O 1
ATOM 723 N N . ASP A 1 99 ? -12.443 -5.045 3.787 1.00 98.69 99 ASP A N 1
ATOM 724 C CA . ASP A 1 99 ? -13.162 -4.170 2.847 1.00 98.69 99 ASP A CA 1
ATOM 725 C C . ASP A 1 99 ? -13.193 -2.692 3.283 1.00 98.69 99 ASP A C 1
ATOM 727 O O . ASP A 1 99 ? -14.206 -1.995 3.203 1.00 98.69 99 ASP A O 1
ATOM 731 N N . ALA A 1 100 ? -12.044 -2.193 3.752 1.00 98.75 100 ALA A N 1
ATOM 732 C CA . ALA A 1 100 ? -11.911 -0.806 4.172 1.00 98.75 100 ALA A CA 1
ATOM 733 C C . ALA A 1 100 ? -12.225 0.179 3.030 1.00 98.75 100 ALA A C 1
ATOM 735 O O . ALA A 1 100 ? -12.033 -0.100 1.845 1.00 98.75 100 ALA A O 1
ATOM 736 N N . SER A 1 101 ? -12.640 1.384 3.404 1.00 98.75 101 SER A N 1
ATOM 737 C CA . SER A 1 101 ? -12.812 2.506 2.484 1.00 98.75 101 SER A CA 1
ATOM 738 C C . SER A 1 101 ? -11.844 3.633 2.833 1.00 98.75 101 SER A C 1
ATOM 740 O O . SER A 1 101 ? -11.622 3.932 4.005 1.00 98.75 101 SER A O 1
ATOM 742 N N . VAL A 1 102 ? -11.250 4.249 1.813 1.00 98.69 102 VAL A N 1
ATOM 743 C CA . VAL A 1 102 ? -10.347 5.394 1.944 1.00 98.69 102 VAL A CA 1
ATOM 744 C C . VAL A 1 102 ? -11.130 6.674 1.690 1.00 98.69 102 VAL A C 1
ATOM 746 O O . VAL A 1 102 ? -11.592 6.930 0.577 1.00 98.69 102 VAL A O 1
ATOM 749 N N . GLU A 1 103 ? -11.261 7.491 2.726 1.00 98.62 103 GLU A N 1
ATOM 750 C CA . GLU A 1 103 ? -11.903 8.800 2.644 1.00 98.62 103 GLU A CA 1
ATOM 751 C C . GLU A 1 103 ? -10.872 9.872 2.281 1.00 98.62 103 GLU A C 1
ATOM 753 O O . GLU A 1 103 ? -9.780 9.936 2.848 1.00 98.62 103 GLU A O 1
ATOM 758 N N . THR A 1 104 ? -11.210 10.713 1.307 1.00 98.19 104 THR A N 1
ATOM 759 C CA . THR A 1 104 ? -10.339 11.774 0.790 1.00 98.19 104 THR A CA 1
ATOM 760 C C . THR A 1 104 ? -11.107 13.082 0.665 1.00 98.19 104 THR A C 1
ATOM 762 O O . THR A 1 104 ? -12.315 13.079 0.420 1.00 98.19 104 THR A O 1
ATOM 765 N N . VAL A 1 105 ? -10.392 14.198 0.792 1.00 98.12 105 VAL A N 1
ATOM 766 C CA . VAL A 1 105 ? -10.915 15.547 0.556 1.00 98.12 105 VAL A CA 1
ATOM 767 C C . VAL A 1 105 ? -10.074 16.190 -0.537 1.00 98.12 105 VAL A C 1
ATOM 769 O O . VAL A 1 105 ? -8.844 16.155 -0.489 1.00 98.12 105 VAL A O 1
ATOM 772 N N . ARG A 1 106 ? -10.738 16.723 -1.557 1.00 96.56 106 ARG A N 1
ATOM 773 C CA . ARG A 1 106 ? -10.107 17.473 -2.644 1.00 96.56 106 ARG A CA 1
ATOM 774 C C . ARG A 1 106 ? -9.779 18.897 -2.193 1.00 96.56 106 ARG A C 1
ATOM 776 O O . ARG A 1 106 ? -10.297 19.379 -1.192 1.00 96.56 106 ARG A O 1
ATOM 783 N N . ALA A 1 107 ? -8.933 19.589 -2.954 1.00 96.94 107 ALA A N 1
ATOM 784 C CA . ALA A 1 107 ? -8.548 20.971 -2.653 1.00 96.94 107 ALA A CA 1
ATOM 785 C C . ALA A 1 107 ? -9.738 21.954 -2.652 1.00 96.94 107 ALA A C 1
ATOM 787 O O . ALA A 1 107 ? -9.683 22.973 -1.975 1.00 96.94 107 ALA A O 1
ATOM 788 N N . ASP A 1 108 ? -10.814 21.632 -3.377 1.00 97.44 108 ASP A N 1
ATOM 789 C CA . ASP A 1 108 ? -12.079 22.380 -3.405 1.00 97.44 108 ASP A CA 1
ATOM 790 C C . ASP A 1 108 ? -13.026 22.034 -2.235 1.00 97.44 108 ASP A C 1
ATOM 792 O O . ASP A 1 108 ? -14.130 22.566 -2.155 1.00 97.44 108 ASP A O 1
ATOM 796 N N . GLY A 1 109 ? -12.613 21.143 -1.326 1.00 97.94 109 GLY A N 1
ATOM 797 C CA . GLY A 1 109 ? -13.407 20.680 -0.188 1.00 97.94 109 GLY A CA 1
ATOM 798 C C . GLY A 1 109 ? -14.352 19.516 -0.498 1.00 97.94 109 GLY A C 1
ATOM 799 O O . GLY A 1 109 ? -14.943 18.963 0.430 1.00 97.94 109 GLY A O 1
ATOM 800 N N . ALA A 1 110 ? -14.484 19.092 -1.760 1.00 98.06 110 ALA A N 1
ATOM 801 C CA . ALA A 1 110 ? -15.336 17.961 -2.108 1.00 98.06 110 ALA A CA 1
ATOM 802 C C . ALA A 1 110 ? -14.766 16.647 -1.550 1.00 98.06 110 ALA A C 1
ATOM 804 O O . ALA A 1 110 ? -13.568 16.362 -1.666 1.00 98.06 110 ALA A O 1
ATOM 805 N N . THR A 1 111 ? -15.630 15.819 -0.965 1.00 98.19 111 THR A N 1
ATOM 806 C CA . THR A 1 111 ? -15.243 14.529 -0.389 1.00 98.19 111 THR A CA 1
ATOM 807 C C . THR A 1 111 ? -15.405 13.396 -1.399 1.00 98.19 111 THR A C 1
ATOM 809 O O . THR A 1 111 ? -16.245 13.434 -2.300 1.00 98.19 111 THR A O 1
ATOM 812 N N . ARG A 1 112 ? -14.577 12.360 -1.260 1.00 97.25 112 ARG A N 1
ATOM 813 C CA . ARG A 1 112 ? -14.708 11.107 -2.008 1.00 97.25 112 ARG A CA 1
ATOM 814 C C . ARG A 1 112 ? -14.334 9.931 -1.123 1.00 97.25 112 ARG A C 1
ATOM 816 O O . ARG A 1 112 ? -13.324 9.987 -0.424 1.00 97.25 112 ARG A O 1
ATOM 823 N N . VAL A 1 113 ? -15.102 8.856 -1.247 1.00 98.44 113 VAL A N 1
ATOM 824 C CA . VAL A 1 113 ? -14.826 7.550 -0.646 1.00 98.44 113 VAL A CA 1
ATOM 825 C C . VAL A 1 113 ? -14.364 6.599 -1.747 1.00 98.44 113 VAL A C 1
ATOM 827 O O . VAL A 1 113 ? -14.986 6.538 -2.806 1.00 98.44 113 VAL A O 1
ATOM 830 N N . ILE A 1 114 ? -13.252 5.901 -1.527 1.00 98.62 114 ILE A N 1
ATOM 831 C CA . ILE A 1 114 ? -12.650 4.970 -2.489 1.00 98.62 114 ILE A CA 1
ATOM 832 C C . ILE A 1 114 ? -12.557 3.598 -1.814 1.00 98.62 114 ILE A C 1
ATOM 834 O O . ILE A 1 114 ? -11.874 3.500 -0.790 1.00 98.62 114 ILE A O 1
ATOM 838 N N . PRO A 1 115 ? -13.198 2.537 -2.333 1.00 98.62 115 PRO A N 1
ATOM 839 C CA . PRO A 1 115 ? -12.978 1.188 -1.822 1.00 98.62 115 PRO A CA 1
ATOM 840 C C . PRO A 1 115 ? -11.490 0.844 -1.880 1.00 98.62 115 PRO A C 1
ATOM 842 O O . PRO A 1 115 ? -10.829 1.106 -2.883 1.00 98.62 115 PRO A O 1
ATOM 845 N N . ILE A 1 116 ? -10.932 0.236 -0.832 1.00 98.50 116 ILE A N 1
ATOM 846 C CA . ILE A 1 116 ? -9.494 -0.071 -0.819 1.00 98.50 116 ILE A CA 1
ATOM 847 C C . ILE A 1 116 ? -9.083 -1.066 -1.914 1.00 98.50 116 ILE A C 1
ATOM 849 O O . ILE A 1 116 ? -7.926 -1.090 -2.323 1.00 98.50 116 ILE A O 1
ATOM 853 N N . ALA A 1 117 ? -10.036 -1.856 -2.416 1.00 98.31 117 ALA A N 1
ATOM 854 C CA . ALA A 1 117 ? -9.854 -2.718 -3.579 1.00 98.31 117 ALA A CA 1
ATOM 855 C C . ALA A 1 117 ? -9.458 -1.941 -4.846 1.00 98.31 117 ALA A C 1
ATOM 857 O O . ALA A 1 117 ? -8.736 -2.483 -5.677 1.00 98.31 117 ALA A O 1
ATOM 858 N N . ASP A 1 118 ? -9.881 -0.678 -4.940 1.00 98.19 118 ASP A N 1
ATOM 859 C CA . ASP A 1 118 ? -9.688 0.194 -6.099 1.00 98.19 118 ASP A CA 1
ATOM 860 C C . ASP A 1 118 ? -8.657 1.302 -5.828 1.00 98.19 118 ASP A C 1
ATOM 862 O O . ASP A 1 118 ? -8.392 2.138 -6.691 1.00 98.19 118 ASP A O 1
ATOM 866 N N . PHE A 1 119 ? -8.098 1.353 -4.614 1.00 98.38 119 PHE A N 1
ATOM 867 C CA . PHE A 1 119 ? -7.239 2.455 -4.192 1.00 98.38 119 PHE A CA 1
ATOM 868 C C . PHE A 1 119 ? -5.835 2.376 -4.793 1.00 98.38 119 PHE A C 1
ATOM 870 O O . PHE A 1 119 ? -5.305 3.397 -5.216 1.00 98.38 119 PHE A O 1
ATOM 877 N N . HIS A 1 120 ? -5.227 1.186 -4.836 1.00 98.25 120 HIS A N 1
ATOM 878 C CA . HIS A 1 120 ? -3.899 0.982 -5.421 1.00 98.25 120 HIS A CA 1
ATOM 879 C C . HIS A 1 120 ? -4.006 0.467 -6.855 1.00 98.25 120 HIS A C 1
ATOM 881 O O . HIS A 1 120 ? -4.757 -0.466 -7.137 1.00 98.25 120 HIS A O 1
ATOM 887 N N . ARG A 1 121 ? -3.207 1.029 -7.763 1.00 97.44 121 ARG A N 1
ATOM 888 C CA . ARG A 1 121 ? -3.204 0.640 -9.179 1.00 97.44 121 ARG A CA 1
ATOM 889 C C . ARG A 1 121 ? -2.167 -0.439 -9.470 1.00 97.44 121 ARG A C 1
ATOM 891 O O . ARG A 1 121 ? -1.052 -0.409 -8.948 1.00 97.44 121 ARG A O 1
ATOM 898 N N . LEU A 1 122 ? -2.513 -1.365 -10.365 1.00 97.81 122 LEU A N 1
ATOM 899 C CA . LEU A 1 122 ? -1.524 -2.244 -10.992 1.00 97.81 122 LEU A CA 1
ATOM 900 C C . LEU A 1 122 ? -0.554 -1.409 -11.848 1.00 97.81 122 LEU A C 1
ATOM 902 O O . LEU A 1 122 ? -0.974 -0.417 -12.443 1.00 97.81 122 LEU A O 1
ATOM 906 N N . PRO A 1 123 ? 0.730 -1.805 -11.950 1.00 98.25 123 PRO A N 1
ATOM 907 C CA . PRO A 1 123 ? 1.753 -0.993 -12.603 1.00 98.25 123 PRO A CA 1
ATOM 908 C C . PRO A 1 123 ? 1.480 -0.738 -14.090 1.00 98.25 123 PRO A C 1
ATOM 910 O O . PRO A 1 123 ? 1.771 0.356 -14.567 1.00 98.25 123 PRO A O 1
ATOM 913 N N . GLY A 1 124 ? 0.938 -1.724 -14.818 1.00 97.75 124 GLY A N 1
ATOM 914 C CA . GLY A 1 124 ? 0.642 -1.602 -16.248 1.00 97.75 124 GLY A CA 1
ATOM 915 C C . GLY A 1 124 ? 1.814 -1.008 -17.036 1.00 97.75 124 GLY A C 1
ATOM 916 O O . GLY A 1 124 ? 2.942 -1.480 -16.929 1.00 97.75 124 GLY A O 1
ATOM 917 N N . ASN A 1 125 ? 1.543 0.054 -17.793 1.00 98.06 125 ASN A N 1
ATOM 918 C CA . ASN A 1 125 ? 2.553 0.859 -18.484 1.00 98.06 125 ASN A CA 1
ATOM 919 C C . ASN A 1 125 ? 2.927 2.159 -17.740 1.00 98.06 125 ASN A C 1
ATOM 921 O O . ASN A 1 125 ? 3.746 2.941 -18.218 1.00 98.06 125 ASN A O 1
ATOM 925 N N . THR A 1 126 ? 2.332 2.417 -16.574 1.00 98.31 126 THR A N 1
ATOM 926 C CA . THR A 1 126 ? 2.482 3.665 -15.813 1.00 98.31 126 THR A CA 1
ATOM 927 C C . THR A 1 126 ? 2.847 3.401 -14.350 1.00 98.31 126 THR A C 1
ATOM 929 O O . THR A 1 126 ? 2.206 3.922 -13.440 1.00 98.31 126 THR A O 1
ATOM 932 N N . PRO A 1 127 ? 3.944 2.671 -14.058 1.00 98.19 127 PRO A N 1
ATOM 933 C CA . PRO A 1 127 ? 4.271 2.262 -12.689 1.00 98.19 127 PRO A CA 1
ATOM 934 C C . PRO A 1 127 ? 4.601 3.420 -11.733 1.00 98.19 127 PRO A C 1
ATOM 936 O O . PRO A 1 127 ? 4.752 3.191 -10.532 1.00 98.19 127 PRO A O 1
ATOM 939 N N . HIS A 1 128 ? 4.749 4.641 -12.248 1.00 98.25 128 HIS A N 1
ATOM 940 C CA . HIS A 1 128 ? 4.926 5.873 -11.481 1.00 98.25 128 HIS A CA 1
ATOM 941 C C . HIS A 1 128 ? 3.611 6.405 -10.875 1.00 98.25 128 HIS A C 1
ATOM 943 O O . HIS A 1 128 ? 3.667 7.252 -9.988 1.00 98.25 128 HIS A O 1
ATOM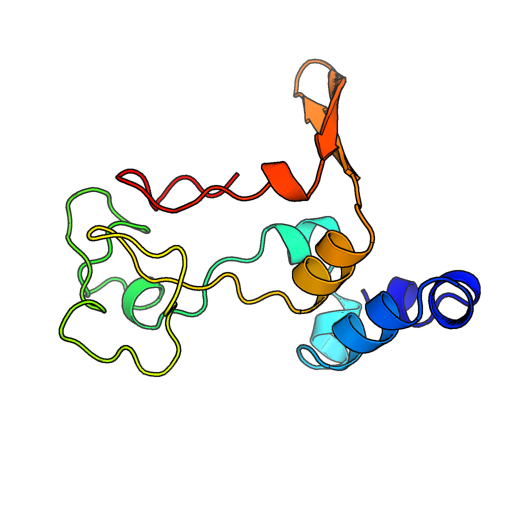 949 N N . ILE A 1 129 ? 2.449 5.905 -11.315 1.00 97.94 129 ILE A N 1
ATOM 950 C CA . ILE A 1 129 ? 1.124 6.230 -10.770 1.00 97.94 129 ILE A CA 1
ATOM 951 C C . ILE A 1 129 ? 0.694 5.086 -9.845 1.00 97.94 129 ILE A C 1
ATOM 953 O O . ILE A 1 129 ? 0.553 3.952 -10.294 1.00 97.94 129 ILE A O 1
ATOM 957 N N . GLU A 1 130 ? 0.509 5.366 -8.552 1.00 95.06 130 GLU A N 1
ATOM 958 C CA . GLU A 1 130 ? 0.269 4.320 -7.538 1.00 95.06 130 GLU A CA 1
ATOM 959 C C . GLU A 1 130 ? -1.178 4.299 -7.009 1.00 95.06 130 GLU A C 1
ATOM 961 O O . GLU A 1 130 ? -1.645 3.229 -6.616 1.00 95.06 130 GLU A O 1
ATOM 966 N N . THR A 1 131 ? -1.893 5.434 -7.043 1.00 91.19 131 THR A N 1
ATOM 967 C CA . THR A 1 131 ? -3.285 5.606 -6.579 1.00 91.19 131 THR A CA 1
ATOM 968 C C . THR A 1 131 ? -4.095 6.498 -7.528 1.00 91.19 131 THR A C 1
ATOM 970 O O . THR A 1 131 ? -3.513 7.377 -8.198 1.00 91.19 131 THR A O 1
#

pLDDT: mean 98.27, std 0.87, range [91.19, 98.88]

Organism: NCBI:txid1300307

Sequence (131 aa):
NSDLAAHPRVRRDYGVLTRALVAGASGQLRNMATTGGNLLQRTRCPYFYDTNTPCNKRQPGSGCSALGGFSRQLAVIGGSAECIATHPSDMAVAMRVLDASVETVRADGATRVIPIADFHRLPGNTPHIET